Protein AF-A0A559KXF8-F1 (afdb_monomer)

Foldseek 3Di:
DQQLVVDADQADAEDEDALAEAQADSNLVSLLNQAHDPPYHGYAYYAYENHYYDAKDWDFDPADPSRHHDPCRVVVPPDDDRDTDMDGDPDDVVVSVVVCVVRRPNHNYYHYDYDDPPDDDVVVVVQCPPPVRVPPD

Solvent-accessible surface area (backbone atoms only — not comparable to full-atom values): 8294 Å² total; per-residue (Å²): 136,68,68,55,75,75,62,87,54,60,70,40,39,70,46,78,45,65,62,40,72,42,54,47,68,58,48,59,47,42,60,53,66,30,27,54,51,104,85,38,57,17,36,23,32,50,33,39,33,59,44,51,67,51,40,69,46,80,40,58,44,62,59,43,98,61,64,43,57,36,71,64,50,69,72,64,72,76,88,74,86,80,53,73,39,76,39,75,40,90,71,46,68,72,59,54,52,58,50,38,70,74,65,34,82,52,55,77,46,79,45,69,59,80,68,79,95,81,66,81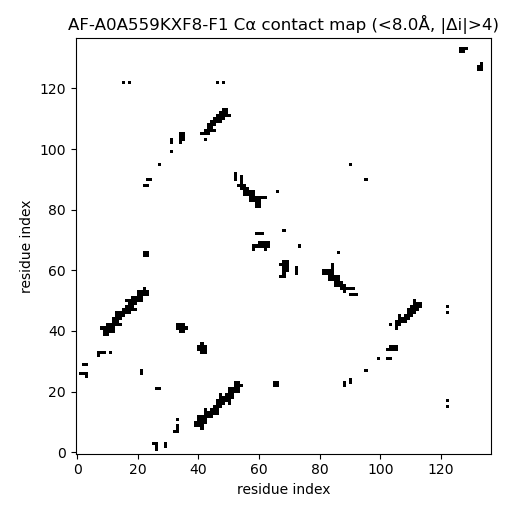,63,61,65,62,53,59,47,48,68,34,84,92,44,55,83,75,127

pLDDT: m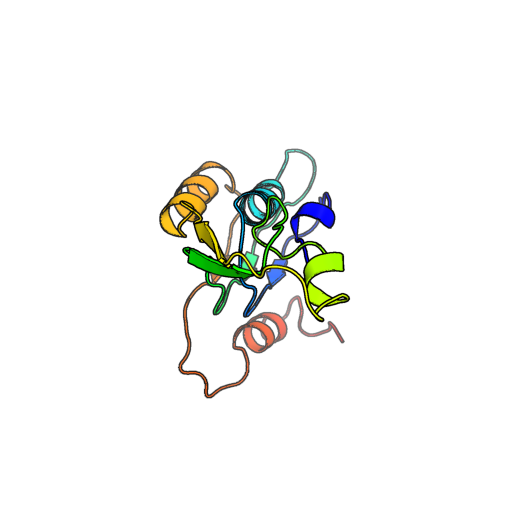ean 76.04, std 14.12, range [39.66, 91.25]

Nearest PDB structures (foldseek):
  7udb-assembly1_A  TM=5.591E-01  e=6.257E+00  Rattus norvegicus
  6v4v-assembly1_A-2  TM=4.280E-01  e=9.165E+00  Acinetobacter baumannii

Structure (mmCIF, N/CA/C/O backbone):
data_AF-A0A559KXF8-F1
#
_entry.id   AF-A0A559KXF8-F1
#
loop_
_atom_site.group_PDB
_atom_site.id
_atom_site.type_symbol
_atom_site.label_atom_id
_atom_site.label_alt_id
_atom_site.label_comp_id
_atom_site.label_asym_id
_atom_site.label_entity_id
_atom_site.label_seq_id
_atom_site.pdbx_PDB_ins_code
_atom_site.Cartn_x
_atom_site.Cartn_y
_atom_site.Cartn_z
_atom_site.occupancy
_atom_site.B_iso_or_equiv
_atom_site.auth_seq_id
_atom_site.auth_comp_id
_atom_site.auth_asym_id
_atom_site.auth_atom_id
_atom_site.pdbx_PDB_model_num
ATOM 1 N N . MET A 1 1 ? -4.376 -1.829 -13.567 1.00 63.19 1 MET A N 1
ATOM 2 C CA . MET A 1 1 ? -5.241 -0.775 -12.992 1.00 63.19 1 MET A CA 1
ATOM 3 C C . MET A 1 1 ? -4.325 0.176 -12.244 1.00 63.19 1 MET A C 1
ATOM 5 O O . MET A 1 1 ? -3.361 -0.321 -11.693 1.00 63.19 1 MET A O 1
ATOM 9 N N . ASP A 1 2 ? -4.557 1.487 -12.277 1.00 72.88 2 ASP A N 1
ATOM 10 C CA . ASP A 1 2 ? -3.755 2.470 -11.530 1.00 72.88 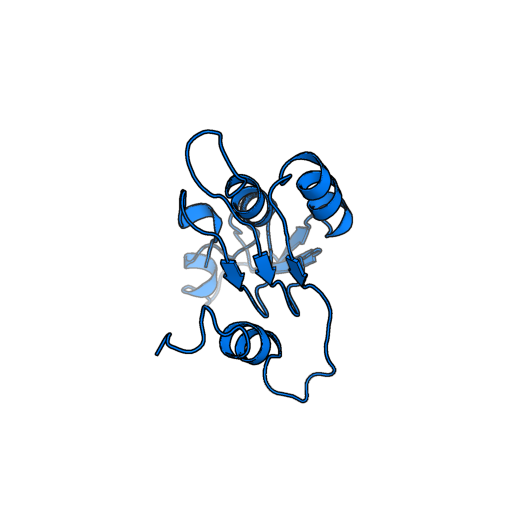2 ASP A CA 1
ATOM 11 C C . ASP A 1 2 ? -4.593 2.974 -10.349 1.00 72.88 2 ASP A C 1
ATOM 13 O O . ASP A 1 2 ? -5.576 3.690 -10.551 1.00 72.88 2 ASP A O 1
ATOM 17 N N . LEU A 1 3 ? -4.243 2.557 -9.126 1.00 79.38 3 LEU A N 1
ATOM 18 C CA . LEU A 1 3 ? -5.015 2.877 -7.916 1.00 79.38 3 LEU A CA 1
ATOM 19 C C . LEU A 1 3 ? -5.139 4.384 -7.676 1.00 79.38 3 LEU A C 1
ATOM 21 O O . LEU A 1 3 ? -6.161 4.844 -7.169 1.00 79.38 3 LEU A O 1
ATOM 25 N N . SER A 1 4 ? -4.142 5.167 -8.096 1.00 75.81 4 SER A N 1
ATOM 26 C CA . SER A 1 4 ? -4.152 6.618 -7.899 1.00 75.81 4 SER A CA 1
ATOM 27 C C . SER A 1 4 ? -5.281 7.327 -8.663 1.00 75.81 4 SER A C 1
ATOM 29 O O . SER A 1 4 ? -5.663 8.441 -8.305 1.00 75.81 4 SER A O 1
ATOM 31 N N . GLN A 1 5 ? -5.873 6.673 -9.669 1.00 82.44 5 GLN A N 1
ATOM 32 C CA . GLN A 1 5 ? -6.959 7.224 -10.485 1.00 82.44 5 GLN A CA 1
ATOM 33 C C . GLN A 1 5 ? -8.353 7.041 -9.871 1.00 82.44 5 GLN A C 1
ATOM 35 O O . GLN A 1 5 ? -9.303 7.662 -10.339 1.00 82.44 5 GLN A O 1
ATOM 40 N N . ILE A 1 6 ? -8.490 6.227 -8.817 1.00 83.25 6 ILE A N 1
ATOM 41 C CA . ILE A 1 6 ? -9.777 5.994 -8.135 1.00 83.25 6 ILE A CA 1
ATOM 42 C C . ILE A 1 6 ? -10.258 7.270 -7.416 1.00 83.25 6 ILE A C 1
ATOM 44 O O . ILE A 1 6 ? -11.454 7.461 -7.201 1.00 83.25 6 ILE A O 1
ATOM 48 N N . GLY A 1 7 ? -9.338 8.183 -7.094 1.00 80.75 7 GLY A N 1
ATOM 49 C CA . GLY A 1 7 ? -9.649 9.446 -6.432 1.00 80.75 7 GLY A CA 1
ATOM 50 C C . GLY A 1 7 ? -9.888 9.283 -4.930 1.00 80.75 7 GLY A C 1
ATOM 51 O O . GLY A 1 7 ? -9.406 8.339 -4.300 1.00 80.75 7 GLY A O 1
ATOM 52 N N . ALA A 1 8 ? -10.590 10.248 -4.334 1.00 83.31 8 ALA A N 1
ATOM 53 C CA . ALA A 1 8 ? -10.830 10.278 -2.895 1.00 83.31 8 ALA A CA 1
ATOM 54 C C . ALA A 1 8 ? -12.004 9.374 -2.499 1.00 83.31 8 ALA A C 1
ATOM 56 O O . ALA A 1 8 ? -13.107 9.515 -3.024 1.00 83.31 8 ALA A O 1
ATOM 57 N N . LEU A 1 9 ? -11.789 8.514 -1.501 1.00 85.69 9 LEU A N 1
ATOM 58 C CA . LEU A 1 9 ? -12.833 7.683 -0.897 1.00 85.69 9 LEU A CA 1
ATOM 59 C C . LEU A 1 9 ? -12.999 8.069 0.583 1.00 85.69 9 LEU A C 1
ATOM 61 O O . LEU A 1 9 ? -12.481 7.388 1.467 1.00 85.69 9 LEU A O 1
ATOM 65 N N . PRO A 1 10 ? -13.687 9.188 0.881 1.00 79.00 10 PRO A N 1
ATOM 66 C CA . PRO A 1 10 ? -13.660 9.815 2.205 1.00 79.00 10 PRO A CA 1
ATOM 67 C C . PRO A 1 10 ? -14.298 8.979 3.319 1.00 79.00 10 PRO A C 1
ATOM 69 O O . PRO A 1 10 ? -14.060 9.284 4.483 1.00 79.0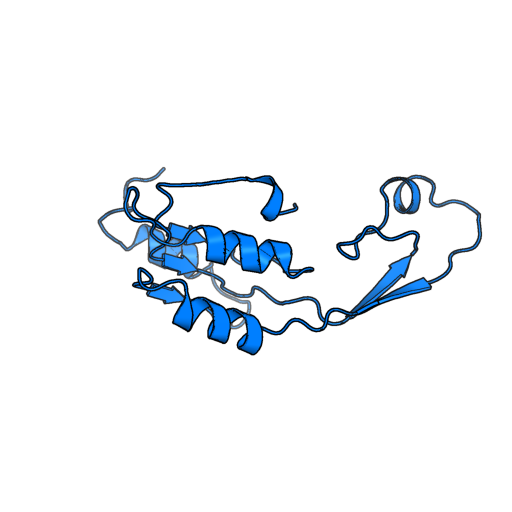0 10 PRO A O 1
ATOM 72 N N . TYR A 1 11 ? -15.103 7.970 2.986 1.00 84.62 11 TYR A N 1
ATOM 73 C CA . TYR A 1 11 ? -15.785 7.096 3.948 1.00 84.62 11 TYR A CA 1
ATOM 74 C C . TYR A 1 11 ? -15.266 5.655 3.928 1.00 84.62 11 TYR A C 1
ATOM 76 O O . TYR A 1 11 ? -15.843 4.793 4.593 1.00 84.62 11 TYR A O 1
ATOM 84 N N . LEU A 1 12 ? -14.219 5.368 3.146 1.00 88.00 12 LEU A N 1
ATOM 85 C CA . LEU A 1 12 ? -13.693 4.015 3.041 1.00 88.00 12 LEU A CA 1
ATOM 86 C C . LEU A 1 12 ? -12.992 3.632 4.343 1.00 88.00 12 LEU A C 1
ATOM 88 O O . LEU A 1 12 ? -11.958 4.199 4.688 1.00 88.00 12 LEU A O 1
ATOM 92 N N . LYS A 1 13 ? -13.549 2.642 5.039 1.00 88.88 13 LYS A N 1
ATOM 93 C CA . LYS A 1 13 ? -12.971 2.088 6.270 1.00 88.88 13 LYS A CA 1
ATOM 94 C C . LYS A 1 13 ? -12.125 0.847 6.014 1.00 88.88 13 LYS A C 1
ATOM 96 O O . LYS A 1 13 ? -11.092 0.689 6.657 1.00 88.88 13 LYS A O 1
ATOM 101 N N . VAL A 1 14 ? -12.548 -0.001 5.081 1.00 90.00 14 VAL A N 1
ATOM 102 C CA . VAL A 1 14 ? -11.929 -1.297 4.782 1.00 90.00 14 VAL A CA 1
ATOM 103 C C . VAL A 1 14 ? -11.444 -1.299 3.336 1.00 90.00 14 VAL A C 1
ATOM 105 O O . VAL A 1 14 ? -12.188 -0.915 2.438 1.00 90.00 14 VAL A O 1
ATOM 108 N N . LEU A 1 15 ? -10.201 -1.721 3.110 1.00 90.88 15 LEU A N 1
ATOM 109 C CA . LEU A 1 15 ? -9.605 -1.865 1.783 1.00 90.88 15 LEU A CA 1
ATOM 110 C C . LEU A 1 15 ? -8.922 -3.226 1.694 1.00 90.88 15 LEU A C 1
ATOM 112 O O . LEU A 1 15 ? -7.986 -3.488 2.445 1.00 90.88 15 LEU A O 1
ATOM 116 N N . ALA A 1 16 ? -9.344 -4.056 0.747 1.00 90.56 16 ALA A N 1
ATOM 117 C CA . ALA A 1 16 ? -8.699 -5.327 0.445 1.00 90.56 16 ALA A CA 1
ATOM 118 C C . ALA A 1 16 ? -8.175 -5.311 -0.993 1.00 90.56 16 ALA A C 1
ATOM 120 O O . ALA A 1 16 ? -8.934 -5.078 -1.930 1.00 90.56 16 ALA A O 1
ATOM 121 N N . LEU A 1 17 ? -6.870 -5.535 -1.155 1.00 89.69 17 LEU A N 1
ATOM 122 C CA . LEU A 1 17 ? -6.175 -5.503 -2.448 1.00 89.69 17 LEU A CA 1
ATOM 123 C C . LEU A 1 17 ? -5.360 -6.779 -2.687 1.00 89.69 17 LEU A C 1
ATOM 125 O O . LEU A 1 17 ? -4.285 -6.702 -3.269 1.00 89.69 17 LEU A O 1
ATOM 129 N N . GLY A 1 18 ? -5.830 -7.934 -2.208 1.00 84.31 18 GLY A N 1
ATOM 130 C CA . GLY A 1 18 ? -5.086 -9.195 -2.289 1.00 84.31 18 GLY A CA 1
ATOM 131 C C . GLY A 1 18 ? -4.459 -9.442 -3.670 1.00 84.31 18 GLY A C 1
ATOM 132 O O . GLY A 1 18 ? -5.103 -9.238 -4.700 1.00 84.31 18 GLY A O 1
ATOM 133 N N . SER A 1 19 ? -3.186 -9.845 -3.682 1.00 84.62 19 SER A N 1
ATOM 134 C CA . SER A 1 19 ? -2.377 -10.093 -4.887 1.00 84.62 19 SER A CA 1
ATOM 135 C C . SER A 1 19 ? -2.137 -8.878 -5.802 1.00 84.62 19 SER A C 1
ATOM 137 O O . SER A 1 19 ? -1.678 -9.037 -6.937 1.00 84.62 19 SER A O 1
ATOM 139 N N . TYR A 1 20 ? -2.406 -7.654 -5.339 1.00 87.88 20 TYR A N 1
ATOM 140 C CA . TYR A 1 20 ? -2.108 -6.442 -6.102 1.00 87.88 20 TYR A CA 1
ATOM 141 C C . TYR A 1 20 ? -0.602 -6.154 -6.138 1.00 87.88 20 TYR A C 1
ATOM 143 O O . TYR A 1 20 ? 0.057 -6.064 -5.102 1.00 87.88 20 TYR A O 1
ATOM 151 N N . ILE A 1 21 ? -0.056 -5.940 -7.336 1.00 87.25 21 ILE A N 1
ATOM 152 C CA . ILE A 1 21 ? 1.353 -5.582 -7.526 1.00 87.25 21 ILE A CA 1
ATOM 153 C C . ILE A 1 21 ? 1.478 -4.062 -7.595 1.00 87.25 21 ILE A C 1
ATOM 155 O O . ILE A 1 21 ? 1.041 -3.443 -8.563 1.00 87.25 21 ILE A O 1
ATOM 159 N N . PHE A 1 22 ? 2.132 -3.474 -6.599 1.00 88.06 22 PHE A N 1
ATOM 160 C CA . PHE A 1 22 ? 2.463 -2.053 -6.594 1.00 88.06 22 PHE A CA 1
ATOM 161 C C . PHE A 1 22 ? 3.656 -1.790 -7.509 1.00 88.06 22 PHE A C 1
ATOM 163 O O . PHE A 1 22 ? 4.700 -2.427 -7.365 1.00 88.06 22 PHE A O 1
ATOM 170 N N . THR A 1 23 ? 3.545 -0.840 -8.431 1.00 85.19 23 THR A N 1
ATOM 171 C CA . THR A 1 23 ? 4.628 -0.504 -9.368 1.00 85.19 23 THR A CA 1
ATOM 172 C C . THR A 1 23 ? 5.232 0.861 -9.128 1.00 85.19 23 THR A C 1
ATOM 174 O O . THR A 1 23 ? 6.353 1.105 -9.568 1.00 85.19 23 THR A O 1
ATOM 177 N N . ASN A 1 24 ? 4.536 1.747 -8.417 1.00 84.62 24 ASN A N 1
ATOM 178 C CA . ASN A 1 24 ? 4.985 3.116 -8.205 1.00 84.62 24 ASN A CA 1
ATOM 179 C C . ASN A 1 24 ? 4.517 3.686 -6.858 1.00 84.62 24 ASN A C 1
ATOM 181 O O . ASN A 1 24 ? 3.611 3.166 -6.214 1.00 84.62 24 ASN A O 1
ATOM 185 N N . GLU A 1 25 ? 5.152 4.779 -6.438 1.00 87.25 25 GLU A N 1
ATOM 186 C CA . GLU A 1 25 ? 4.913 5.405 -5.131 1.00 87.25 25 GLU A CA 1
ATOM 187 C C . GLU A 1 25 ? 3.514 6.027 -5.007 1.00 87.25 25 GLU A C 1
ATOM 189 O O . GLU A 1 25 ? 2.926 6.018 -3.927 1.00 87.25 25 GLU A O 1
ATOM 194 N N . ARG A 1 26 ? 2.921 6.487 -6.121 1.00 87.56 26 ARG A N 1
ATOM 195 C CA . ARG A 1 26 ? 1.603 7.143 -6.099 1.00 87.56 26 ARG A CA 1
ATOM 196 C C . ARG A 1 26 ? 0.497 6.200 -5.645 1.00 87.56 26 ARG A C 1
ATOM 198 O O . ARG A 1 26 ? -0.467 6.649 -5.038 1.00 87.56 26 ARG A O 1
ATOM 205 N N . GLU A 1 27 ? 0.621 4.907 -5.927 1.00 89.62 27 GLU A N 1
ATOM 206 C CA . GLU A 1 27 ? -0.340 3.894 -5.483 1.00 89.62 27 GLU A CA 1
ATOM 207 C C . GLU A 1 27 ? -0.296 3.719 -3.959 1.00 89.62 27 GLU A C 1
ATOM 209 O O . GLU A 1 27 ? -1.335 3.648 -3.305 1.00 89.62 27 GLU A O 1
ATOM 214 N N . THR A 1 28 ? 0.903 3.708 -3.372 1.00 90.12 28 THR A N 1
ATOM 215 C CA . THR A 1 28 ? 1.079 3.607 -1.917 1.00 90.12 28 THR A CA 1
ATOM 216 C C . THR A 1 28 ? 0.724 4.909 -1.197 1.00 90.12 28 THR A C 1
ATOM 218 O O . THR A 1 28 ? 0.169 4.876 -0.094 1.00 90.12 28 THR A O 1
ATOM 221 N N . ASP A 1 29 ? 0.971 6.053 -1.838 1.00 90.19 29 ASP A N 1
ATOM 222 C CA . ASP A 1 29 ? 0.565 7.374 -1.356 1.00 90.19 29 ASP A CA 1
ATOM 223 C C . ASP A 1 29 ? -0.946 7.560 -1.420 1.00 90.19 29 ASP A C 1
ATOM 225 O O . ASP A 1 29 ? -1.537 8.156 -0.518 1.00 90.19 29 ASP A O 1
ATOM 229 N N . TRP A 1 30 ? -1.594 7.016 -2.453 1.00 90.69 30 TRP A N 1
ATOM 230 C CA . TRP A 1 30 ? -3.046 7.016 -2.552 1.00 90.69 30 TRP A CA 1
ATOM 231 C C . TRP A 1 30 ? -3.668 6.314 -1.344 1.00 90.69 30 TRP A C 1
ATOM 233 O O . TRP A 1 30 ? -4.541 6.900 -0.708 1.00 90.69 30 TRP A O 1
ATOM 243 N N . ILE A 1 31 ? -3.160 5.148 -0.929 1.00 91.06 31 ILE A N 1
ATOM 244 C CA . ILE A 1 31 ? -3.646 4.476 0.289 1.00 91.06 31 ILE A CA 1
ATOM 245 C C . ILE A 1 31 ? -3.431 5.354 1.530 1.00 91.06 31 ILE A C 1
ATOM 247 O O . ILE A 1 31 ? -4.338 5.506 2.349 1.00 91.06 31 ILE A O 1
ATOM 251 N N . ALA A 1 32 ? -2.267 5.998 1.657 1.00 89.06 32 ALA A N 1
ATOM 252 C CA . ALA A 1 32 ? -2.000 6.922 2.762 1.00 89.06 32 ALA A CA 1
ATOM 253 C C . ALA A 1 32 ? -2.935 8.147 2.757 1.00 89.06 32 ALA A C 1
ATOM 255 O O . ALA A 1 32 ? -3.271 8.689 3.816 1.00 89.06 32 ALA A O 1
ATOM 256 N N . SER A 1 33 ? -3.373 8.587 1.574 1.00 87.94 33 SER A N 1
ATOM 257 C CA . SER A 1 33 ? -4.319 9.693 1.406 1.00 87.94 33 SER A CA 1
ATOM 258 C C . SER A 1 33 ? -5.712 9.358 1.945 1.00 87.94 33 SER A C 1
ATOM 260 O O . SER A 1 33 ? -6.429 10.264 2.369 1.00 87.94 33 SER A O 1
ATOM 262 N N . LEU A 1 34 ? -6.051 8.066 2.043 1.00 87.94 34 LEU A N 1
ATOM 263 C CA . LEU A 1 34 ? -7.298 7.579 2.635 1.00 87.94 34 LEU A CA 1
ATOM 264 C C . LEU A 1 34 ? -7.322 7.700 4.165 1.00 87.94 34 LEU A C 1
ATOM 266 O O . LEU A 1 34 ? -8.266 7.243 4.796 1.00 87.94 34 LEU A O 1
ATOM 270 N N . LYS A 1 35 ? -6.308 8.298 4.800 1.00 81.75 35 LYS A N 1
ATOM 271 C CA . LYS A 1 35 ? -6.282 8.519 6.252 1.00 81.75 35 LYS A CA 1
ATOM 272 C C . LYS A 1 35 ? -7.517 9.274 6.758 1.00 81.75 35 LYS A C 1
ATOM 274 O O . LYS A 1 35 ? -8.114 10.099 6.067 1.00 81.75 35 LYS A O 1
ATOM 279 N N . ARG A 1 36 ? -7.834 9.071 8.040 1.00 70.12 36 ARG A N 1
ATOM 280 C CA . ARG A 1 36 ? -8.881 9.834 8.731 1.00 70.12 36 ARG A CA 1
ATOM 281 C C . ARG A 1 36 ? -8.544 11.328 8.695 1.00 70.12 36 ARG A C 1
ATOM 283 O O . ARG A 1 36 ? -7.514 11.751 9.219 1.00 70.12 36 ARG A O 1
ATOM 290 N N . SER A 1 37 ? -9.423 12.117 8.085 1.00 61.12 37 SER A N 1
ATOM 291 C CA . SER A 1 37 ? -9.391 13.579 8.150 1.00 61.12 37 SER A CA 1
ATOM 292 C C . SER A 1 37 ? -10.478 14.059 9.114 1.00 61.12 37 SER A C 1
ATOM 294 O O . SER A 1 37 ? -11.443 13.340 9.360 1.00 61.12 37 SER A O 1
ATOM 296 N N . ASN A 1 38 ? -10.351 15.269 9.666 1.00 52.62 38 ASN A N 1
ATOM 297 C CA . ASN A 1 38 ? -11.238 15.810 10.714 1.00 52.62 38 ASN A CA 1
ATOM 298 C C . ASN A 1 38 ? -12.746 15.876 10.356 1.00 52.62 38 ASN A C 1
ATOM 300 O O . ASN A 1 38 ? -13.529 16.359 11.168 1.00 52.62 38 ASN A O 1
ATOM 304 N N . ARG A 1 39 ? -13.174 15.426 9.165 1.00 56.75 39 ARG A N 1
ATOM 305 C CA . ARG A 1 39 ? -14.580 15.417 8.724 1.00 56.75 39 ARG A CA 1
ATOM 306 C C . ARG A 1 39 ? -15.105 14.071 8.210 1.00 56.75 39 ARG A C 1
ATOM 308 O O . ARG A 1 39 ? -16.303 13.975 7.967 1.00 56.75 39 ARG A O 1
ATOM 315 N N . SER A 1 40 ? -14.276 13.036 8.056 1.00 59.44 40 SER A N 1
ATOM 316 C CA . SER A 1 40 ? -14.747 11.728 7.584 1.00 59.44 40 SER A CA 1
ATOM 317 C C . SER A 1 40 ? -13.870 10.571 8.074 1.00 59.44 40 SER A C 1
ATOM 319 O O . SER A 1 40 ? -12.662 10.715 8.291 1.00 59.44 40 SER A O 1
ATOM 321 N N . GLY A 1 41 ? -14.513 9.423 8.312 1.00 67.38 41 GLY A N 1
ATOM 322 C CA . GLY A 1 41 ? -13.849 8.176 8.685 1.00 67.38 41 GLY A CA 1
ATOM 323 C C . GLY A 1 41 ? -12.980 7.694 7.533 1.00 67.38 41 GLY A C 1
ATOM 324 O O . GLY A 1 41 ? -13.509 7.276 6.514 1.00 67.38 41 GLY A O 1
ATOM 325 N N . GLY A 1 42 ? -11.666 7.811 7.695 1.00 84.50 42 GLY A N 1
ATOM 326 C CA . GLY A 1 42 ? -10.706 7.268 6.743 1.00 84.50 42 GLY A CA 1
ATOM 327 C C . GLY A 1 42 ? -10.428 5.794 6.996 1.00 84.50 42 GLY A C 1
ATOM 328 O O . GLY A 1 42 ? -11.045 5.179 7.864 1.00 84.50 42 GLY A O 1
ATOM 329 N N . LEU A 1 43 ? -9.451 5.271 6.268 1.00 90.44 43 LEU A N 1
ATOM 330 C CA . LEU A 1 43 ? -9.084 3.872 6.270 1.00 90.44 43 LEU A CA 1
ATOM 331 C C . LEU A 1 43 ? -8.680 3.410 7.670 1.00 90.44 43 LEU A C 1
ATOM 333 O O . LEU A 1 43 ? -7.788 3.982 8.304 1.00 90.44 43 LEU A O 1
ATOM 337 N N . GLU A 1 44 ? -9.351 2.358 8.122 1.00 90.75 44 GLU A N 1
ATOM 338 C CA . GLU A 1 44 ? -9.137 1.707 9.409 1.00 90.75 44 GLU A CA 1
ATOM 339 C C . GLU A 1 44 ? -8.537 0.303 9.214 1.00 90.75 44 GLU A C 1
ATOM 341 O O . GLU A 1 44 ? -7.725 -0.121 10.037 1.00 90.75 44 GLU A O 1
ATOM 346 N N . GLU A 1 45 ? -8.880 -0.394 8.122 1.00 91.06 45 GLU A N 1
ATOM 347 C CA . GLU A 1 45 ? -8.492 -1.791 7.879 1.00 91.06 45 GLU A CA 1
ATOM 348 C C . GLU A 1 45 ? -7.997 -2.056 6.440 1.00 91.06 45 GLU A C 1
ATOM 350 O O . GLU A 1 45 ? -8.782 -2.399 5.553 1.00 91.06 45 GLU A O 1
ATOM 355 N N . PRO A 1 46 ? -6.691 -1.899 6.177 1.00 90.62 46 PRO A N 1
ATOM 356 C CA . PRO A 1 46 ? -6.021 -2.427 4.991 1.00 90.62 46 PRO A CA 1
ATOM 357 C C . PRO A 1 46 ? -5.675 -3.923 5.108 1.00 90.62 46 PRO A C 1
ATOM 359 O O . PRO A 1 46 ? -4.997 -4.358 6.045 1.00 90.62 46 PRO A O 1
ATOM 362 N N . TYR A 1 47 ? -6.050 -4.677 4.077 1.00 90.81 47 TYR A N 1
ATOM 363 C CA . TYR A 1 47 ? -5.666 -6.066 3.841 1.00 90.81 47 TYR A CA 1
ATOM 364 C C . TYR A 1 47 ? -4.868 -6.165 2.534 1.00 90.81 47 TYR A C 1
ATOM 366 O O . TYR A 1 47 ? -5.411 -5.973 1.442 1.00 90.81 47 TYR A O 1
ATOM 374 N N . LEU A 1 48 ? -3.568 -6.431 2.654 1.00 90.00 48 LEU A N 1
ATOM 375 C CA . LEU A 1 48 ? -2.581 -6.391 1.568 1.00 90.00 48 LEU A CA 1
ATOM 376 C C . LEU A 1 48 ? -1.850 -7.736 1.436 1.00 90.00 48 LEU A C 1
ATOM 378 O O . LEU A 1 48 ? -0.621 -7.793 1.332 1.00 90.00 48 LEU A O 1
ATOM 382 N N . ASP A 1 49 ? -2.619 -8.820 1.502 1.00 86.50 49 ASP A N 1
ATOM 383 C CA . ASP A 1 49 ? -2.115 -10.185 1.367 1.00 86.50 49 ASP A CA 1
ATOM 384 C C . ASP A 1 49 ? -1.483 -10.393 -0.016 1.00 86.50 49 ASP A C 1
ATOM 386 O O . ASP A 1 49 ? -2.079 -10.059 -1.041 1.00 86.50 49 ASP A O 1
ATOM 390 N N . ASP A 1 50 ? -0.259 -10.923 -0.040 1.00 84.56 50 ASP A N 1
ATOM 391 C CA . ASP A 1 50 ? 0.532 -11.160 -1.255 1.00 84.56 50 ASP A CA 1
ATOM 392 C C . ASP A 1 50 ? 0.634 -9.960 -2.207 1.00 84.56 50 ASP A C 1
ATOM 394 O O . ASP A 1 50 ? 0.662 -10.123 -3.425 1.00 84.56 50 ASP A O 1
ATOM 398 N N . CYS A 1 51 ? 0.731 -8.743 -1.665 1.00 89.00 51 CYS A N 1
ATOM 399 C CA . CYS A 1 51 ? 0.953 -7.546 -2.469 1.00 89.00 51 CYS A CA 1
ATOM 400 C C . CYS A 1 51 ? 2.451 -7.194 -2.563 1.00 89.00 51 CYS A C 1
ATOM 402 O O . CYS A 1 51 ? 2.991 -6.542 -1.661 1.00 89.00 51 CYS A O 1
ATOM 404 N N . PRO A 1 52 ? 3.188 -7.597 -3.614 1.00 88.12 52 PRO A N 1
ATOM 405 C CA . PRO A 1 52 ? 4.574 -7.185 -3.779 1.00 88.12 52 PRO A CA 1
ATOM 406 C C . PRO A 1 52 ? 4.676 -5.742 -4.290 1.00 88.12 52 PRO A C 1
ATOM 408 O O . PRO A 1 52 ? 3.794 -5.227 -4.975 1.00 88.12 52 PRO A O 1
ATOM 411 N N . ILE A 1 53 ? 5.819 -5.118 -4.010 1.00 89.12 53 ILE A N 1
ATOM 412 C CA . ILE A 1 53 ? 6.266 -3.904 -4.696 1.00 89.12 53 ILE A CA 1
ATOM 413 C C . ILE A 1 53 ? 7.268 -4.320 -5.772 1.00 89.12 53 ILE A C 1
ATOM 415 O O . ILE A 1 53 ? 8.282 -4.960 -5.477 1.00 89.12 53 ILE A O 1
ATOM 419 N N . LEU A 1 54 ? 7.004 -3.935 -7.016 1.00 87.69 54 LEU A N 1
ATOM 420 C CA . LEU A 1 54 ? 7.898 -4.155 -8.140 1.00 87.69 54 LEU A CA 1
ATOM 421 C C . LEU A 1 54 ? 9.153 -3.293 -7.982 1.00 87.69 54 LEU A C 1
ATOM 423 O O . LEU A 1 54 ? 9.115 -2.088 -8.203 1.00 87.69 54 LEU A O 1
ATOM 427 N N . HIS A 1 55 ? 10.275 -3.922 -7.636 1.00 84.44 55 HIS A N 1
ATOM 428 C CA . HIS A 1 55 ? 11.560 -3.235 -7.500 1.00 84.44 55 HIS A CA 1
ATOM 429 C C . HIS A 1 55 ? 12.251 -3.009 -8.849 1.00 84.44 55 HIS A C 1
ATOM 431 O O . HIS A 1 55 ? 12.839 -1.956 -9.071 1.00 84.44 55 HIS A O 1
ATOM 437 N N . LYS A 1 56 ? 12.207 -3.992 -9.753 1.00 86.31 56 LYS A N 1
ATOM 438 C CA . LYS A 1 56 ? 12.920 -3.921 -11.030 1.00 86.31 56 LYS A CA 1
ATOM 439 C C . LYS A 1 56 ? 12.252 -4.786 -12.086 1.00 86.31 56 LYS A C 1
ATOM 441 O O . LYS A 1 56 ? 11.907 -5.932 -11.808 1.00 86.31 56 LYS A O 1
ATOM 446 N N . ALA A 1 57 ? 12.112 -4.260 -13.298 1.00 83.12 57 ALA A N 1
ATOM 447 C CA . ALA A 1 57 ? 11.600 -5.000 -14.445 1.00 83.12 57 ALA A CA 1
ATOM 448 C C . ALA A 1 57 ? 12.317 -4.590 -15.732 1.00 83.12 57 ALA A C 1
ATOM 450 O O . ALA A 1 57 ? 12.526 -3.406 -15.989 1.00 83.12 57 ALA A O 1
ATOM 451 N N . GLY A 1 58 ? 12.656 -5.576 -16.562 1.00 82.31 58 GLY A N 1
ATOM 452 C CA . GLY A 1 58 ? 13.012 -5.341 -17.958 1.00 82.31 58 GLY A CA 1
ATOM 453 C C . GLY A 1 58 ? 11.748 -5.361 -18.809 1.00 82.31 58 GLY A C 1
ATOM 454 O O . GLY A 1 58 ? 10.994 -6.330 -18.759 1.00 82.31 58 GLY A O 1
ATOM 455 N N . GLN A 1 59 ? 11.503 -4.304 -19.576 1.00 77.12 59 GLN A N 1
ATOM 456 C CA . GLN A 1 59 ? 10.328 -4.196 -20.435 1.00 77.12 59 GLN A CA 1
ATOM 457 C C . GLN A 1 59 ? 10.672 -3.584 -21.789 1.00 77.12 59 GLN A C 1
ATOM 459 O O . GLN A 1 59 ? 11.631 -2.826 -21.929 1.00 77.12 59 GLN A O 1
ATOM 464 N N . TYR A 1 60 ? 9.860 -3.891 -22.797 1.00 79.88 60 TYR A N 1
ATOM 465 C CA . TYR A 1 60 ? 9.935 -3.195 -24.076 1.00 79.88 60 TYR A CA 1
ATOM 466 C C . TYR A 1 60 ? 9.362 -1.793 -23.922 1.00 79.88 60 TYR A C 1
ATOM 468 O O . TYR A 1 60 ? 8.258 -1.625 -23.406 1.00 79.88 60 TYR A O 1
ATOM 476 N N . GLY A 1 61 ? 10.132 -0.794 -24.343 1.00 75.25 61 GLY A N 1
ATOM 477 C CA . GLY A 1 61 ? 9.712 0.599 -24.281 1.00 75.25 61 GLY A CA 1
ATOM 478 C C . GLY A 1 61 ? 9.160 1.128 -25.605 1.00 75.25 61 GLY A C 1
ATOM 479 O O . GLY A 1 61 ? 9.201 0.425 -26.615 1.00 75.25 61 GLY A O 1
ATOM 480 N N . PRO A 1 62 ? 8.672 2.380 -25.609 1.00 79.56 62 PRO A N 1
ATOM 481 C CA . PRO A 1 62 ? 8.717 3.340 -24.498 1.00 79.56 62 PRO A CA 1
ATOM 482 C C . PRO A 1 62 ? 7.821 2.951 -23.311 1.00 79.56 62 PRO A C 1
ATOM 484 O O . PRO A 1 62 ? 6.774 2.324 -23.493 1.00 79.56 62 PRO A O 1
ATOM 487 N N . LEU A 1 63 ? 8.258 3.314 -22.099 1.00 78.12 63 LEU A N 1
ATOM 488 C CA . LEU A 1 63 ? 7.521 3.104 -20.849 1.00 78.12 63 LEU A CA 1
ATOM 489 C C . LEU A 1 63 ? 6.871 4.412 -20.382 1.00 78.12 63 LEU A C 1
ATOM 491 O O . LEU A 1 63 ? 7.415 5.500 -20.559 1.00 78.12 63 LEU A O 1
ATOM 495 N N . THR A 1 64 ? 5.707 4.291 -19.759 1.00 76.69 64 THR A N 1
ATOM 496 C CA . THR A 1 64 ? 5.063 5.340 -18.966 1.00 76.69 64 THR A CA 1
ATOM 497 C C . THR A 1 64 ? 5.864 5.623 -17.692 1.00 76.69 64 THR A C 1
ATOM 499 O O . THR A 1 64 ? 6.699 4.821 -17.272 1.00 76.69 64 THR A O 1
ATOM 502 N N . THR A 1 65 ? 5.562 6.731 -17.010 1.00 73.31 65 THR A N 1
ATOM 503 C CA . THR A 1 65 ? 6.166 7.067 -15.707 1.00 73.31 65 THR A CA 1
ATOM 504 C C . THR A 1 65 ? 5.987 5.965 -14.654 1.00 73.31 65 THR A C 1
ATOM 506 O O . THR A 1 65 ? 6.836 5.819 -13.783 1.00 73.31 65 THR A O 1
ATOM 509 N N . GLY A 1 66 ? 4.911 5.175 -14.735 1.00 69.31 66 GLY A N 1
ATOM 510 C CA . GLY A 1 66 ? 4.642 4.055 -13.824 1.00 69.31 66 GLY A CA 1
ATOM 511 C C . GLY A 1 66 ? 5.369 2.755 -14.177 1.00 69.31 66 GLY A C 1
ATOM 512 O O . GLY A 1 66 ? 5.056 1.721 -13.598 1.00 69.31 66 GLY A O 1
ATOM 513 N N . GLY A 1 67 ? 6.281 2.778 -15.156 1.00 73.88 67 GLY A N 1
ATOM 514 C CA . GLY A 1 67 ? 7.019 1.588 -15.576 1.00 73.88 67 GLY A CA 1
ATOM 515 C C . GLY A 1 67 ? 6.187 0.590 -16.379 1.00 73.88 67 GLY A C 1
ATOM 516 O O . GLY A 1 67 ? 6.572 -0.570 -16.463 1.00 73.88 67 GLY A O 1
ATOM 517 N N . TYR A 1 68 ? 5.055 1.016 -16.948 1.00 77.06 68 TYR A N 1
ATOM 518 C CA . TYR A 1 68 ? 4.234 0.207 -17.858 1.00 77.06 68 TYR A CA 1
ATOM 519 C C . TYR A 1 68 ? 4.545 0.542 -19.317 1.00 77.06 68 TYR A C 1
ATOM 521 O O . TYR A 1 68 ? 4.779 1.720 -19.599 1.00 77.06 68 TYR A O 1
ATOM 529 N N . PRO A 1 69 ? 4.463 -0.402 -20.268 1.00 78.00 69 PRO A N 1
ATOM 530 C CA . PRO A 1 69 ? 4.617 -0.088 -21.682 1.00 78.00 69 PRO A CA 1
ATOM 531 C C . PRO A 1 69 ? 3.532 0.888 -22.138 1.00 78.00 69 PRO A C 1
ATOM 533 O O . PRO A 1 69 ? 2.363 0.753 -21.770 1.00 78.00 69 PRO A O 1
ATOM 536 N N . VAL A 1 70 ? 3.898 1.869 -22.962 1.00 81.12 70 VAL A N 1
ATOM 537 C CA . VAL A 1 70 ? 2.902 2.713 -23.637 1.00 81.12 70 VAL A CA 1
ATOM 538 C C . VAL A 1 70 ? 2.017 1.799 -24.504 1.00 81.12 70 VAL A C 1
ATOM 540 O O . VAL A 1 70 ? 2.555 0.890 -25.135 1.00 81.12 70 VAL A O 1
ATOM 543 N N . PRO A 1 71 ? 0.684 1.992 -24.580 1.00 75.38 71 PRO A N 1
ATOM 544 C CA . PRO A 1 71 ? -0.210 1.059 -25.280 1.00 75.38 71 PRO A CA 1
ATOM 545 C C . PRO A 1 71 ? 0.233 0.698 -26.708 1.00 75.38 71 PRO A C 1
ATOM 547 O O . PRO A 1 71 ? 0.157 -0.463 -27.112 1.00 75.38 71 PRO A O 1
ATOM 550 N N . GLY A 1 72 ? 0.787 1.664 -27.450 1.00 71.88 72 GLY A N 1
ATOM 551 C CA . GLY A 1 72 ? 1.327 1.429 -28.792 1.00 71.88 72 GLY A CA 1
ATOM 552 C C . GLY A 1 72 ? 2.504 0.442 -28.841 1.00 71.88 72 GLY A C 1
ATOM 553 O O . GLY A 1 72 ? 2.657 -0.271 -29.827 1.00 71.88 72 GLY A O 1
ATOM 554 N N . THR A 1 73 ? 3.287 0.331 -27.768 1.00 72.94 73 THR A N 1
ATOM 555 C CA . THR A 1 73 ? 4.432 -0.584 -27.654 1.00 72.94 73 THR A CA 1
ATOM 556 C C . THR A 1 73 ? 4.012 -2.054 -27.683 1.00 72.94 73 THR A C 1
ATOM 558 O O . THR A 1 73 ? 4.727 -2.892 -28.229 1.00 72.94 73 THR A O 1
ATOM 561 N N . VAL A 1 74 ? 2.853 -2.380 -27.102 1.00 70.00 74 VAL A N 1
ATOM 562 C CA . VAL A 1 74 ? 2.346 -3.761 -27.026 1.00 70.00 74 VAL A CA 1
ATOM 563 C C . VAL A 1 74 ? 1.514 -4.106 -28.261 1.00 70.00 74 VAL A C 1
ATOM 565 O O . VAL A 1 74 ? 1.615 -5.215 -28.779 1.00 70.00 74 VAL A O 1
ATOM 568 N N . ILE A 1 75 ? 0.716 -3.150 -28.751 1.00 67.19 75 ILE A N 1
ATOM 569 C CA . ILE A 1 75 ? -0.255 -3.371 -29.833 1.00 67.19 75 ILE A CA 1
ATOM 570 C C . ILE A 1 75 ? 0.421 -3.434 -31.211 1.00 67.19 75 ILE A C 1
ATOM 572 O O . ILE A 1 75 ? 0.096 -4.307 -32.011 1.00 67.19 75 ILE A O 1
ATOM 576 N N . TYR A 1 76 ? 1.391 -2.559 -31.501 1.00 64.50 76 TYR A N 1
ATOM 577 C CA . TYR A 1 76 ? 2.042 -2.483 -32.821 1.00 64.50 76 TYR A CA 1
ATOM 578 C C . TYR A 1 76 ? 3.290 -3.374 -32.933 1.00 64.50 76 TYR A C 1
ATOM 580 O O . TYR A 1 76 ? 4.224 -3.059 -33.666 1.00 64.50 76 TYR A O 1
ATOM 588 N N . GLY A 1 77 ? 3.323 -4.484 -32.191 1.00 57.03 77 GLY A N 1
ATOM 589 C CA . GLY A 1 77 ? 4.491 -5.337 -31.947 1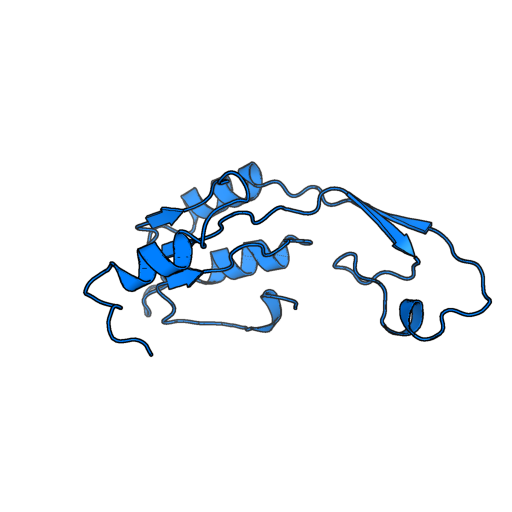.00 57.03 77 GLY A CA 1
ATOM 590 C C . GLY A 1 77 ? 5.074 -6.116 -33.137 1.00 57.03 77 GLY A C 1
ATOM 591 O O . GLY A 1 77 ? 5.467 -7.266 -32.954 1.00 57.03 77 GLY A O 1
ATOM 592 N N . VAL A 1 78 ? 5.202 -5.528 -34.330 1.00 51.47 78 VAL A N 1
ATOM 593 C CA . VAL A 1 78 ? 5.895 -6.136 -35.476 1.00 51.47 78 VAL A CA 1
ATOM 594 C C . VAL A 1 78 ? 6.853 -5.120 -36.120 1.00 51.47 78 VAL A C 1
ATOM 596 O O . VAL A 1 78 ? 6.465 -4.335 -36.976 1.00 51.47 78 VAL A O 1
ATOM 599 N N . GLY A 1 79 ? 8.135 -5.161 -35.729 1.00 51.81 79 GLY A N 1
ATOM 600 C CA . GLY A 1 79 ? 9.226 -4.855 -36.671 1.00 51.81 79 GLY A CA 1
ATOM 601 C C . GLY A 1 79 ? 10.163 -3.662 -36.432 1.00 51.81 79 GLY A C 1
ATOM 602 O O . GLY A 1 79 ? 11.000 -3.431 -37.296 1.00 51.81 79 GLY A O 1
ATOM 603 N N . GLN A 1 80 ? 10.105 -2.911 -35.328 1.00 54.31 80 GLN A N 1
ATOM 604 C CA . GLN A 1 80 ? 11.003 -1.752 -35.137 1.00 54.31 80 GLN A CA 1
ATOM 605 C C . GLN A 1 80 ? 11.704 -1.809 -33.765 1.00 54.31 80 GLN A C 1
ATOM 607 O O . GLN A 1 80 ? 11.043 -1.915 -32.738 1.00 54.31 80 GLN A O 1
ATOM 612 N N . ASN A 1 81 ? 13.045 -1.823 -33.780 1.00 55.28 81 ASN A N 1
ATOM 613 C CA . ASN A 1 81 ? 14.010 -1.767 -32.665 1.00 55.28 81 ASN A CA 1
ATOM 614 C C . ASN A 1 81 ? 13.444 -1.854 -31.231 1.00 55.28 81 ASN A C 1
ATOM 616 O O . ASN A 1 81 ? 13.139 -0.849 -30.590 1.00 55.28 81 ASN A O 1
ATOM 620 N N . LYS A 1 82 ? 13.387 -3.082 -30.698 1.00 61.72 82 LYS A N 1
ATOM 621 C CA . LYS A 1 82 ? 13.007 -3.374 -29.309 1.00 61.72 82 LYS A CA 1
ATOM 622 C C . LYS A 1 82 ? 14.149 -3.032 -28.349 1.00 61.72 82 LYS A C 1
ATOM 624 O O . LYS A 1 82 ? 14.882 -3.918 -27.918 1.00 61.72 82 LYS A O 1
ATOM 629 N N . ASN A 1 83 ? 14.299 -1.762 -27.993 1.00 69.81 83 ASN A N 1
ATOM 630 C CA . ASN A 1 83 ? 15.156 -1.418 -26.864 1.00 69.81 83 ASN A CA 1
ATOM 631 C C . ASN A 1 83 ? 14.496 -1.926 -25.576 1.00 69.81 83 ASN A C 1
ATOM 633 O O . ASN A 1 83 ? 13.346 -1.592 -25.278 1.00 69.81 83 ASN A O 1
ATOM 637 N N . THR A 1 84 ? 15.217 -2.761 -24.830 1.00 75.38 84 THR A N 1
ATOM 638 C CA . THR A 1 84 ? 14.817 -3.162 -23.481 1.00 75.38 84 THR A CA 1
ATOM 639 C C . THR A 1 84 ? 15.116 -2.007 -22.538 1.00 75.38 84 THR A C 1
ATOM 641 O O . THR A 1 84 ? 16.265 -1.594 -22.397 1.00 75.38 84 THR A O 1
ATOM 644 N N . TYR A 1 85 ? 14.082 -1.495 -21.885 1.00 78.50 85 TYR A N 1
ATOM 645 C CA . TYR A 1 85 ? 14.198 -0.492 -20.840 1.00 78.50 85 TYR A CA 1
ATOM 646 C C . TYR A 1 85 ? 14.123 -1.185 -19.490 1.00 78.50 85 TYR A C 1
ATOM 648 O O . TYR A 1 85 ? 13.284 -2.057 -19.258 1.00 78.50 85 TYR A O 1
ATOM 656 N N . ILE A 1 86 ? 15.026 -0.793 -18.601 1.00 81.12 86 ILE A N 1
ATOM 657 C CA . ILE A 1 86 ? 15.013 -1.237 -17.216 1.00 81.12 86 ILE A CA 1
ATOM 658 C C . ILE A 1 86 ? 14.227 -0.195 -16.431 1.00 81.12 86 ILE A C 1
ATOM 660 O O . ILE A 1 86 ? 14.659 0.949 -16.309 1.00 81.12 86 ILE A O 1
ATOM 664 N N . PHE A 1 87 ? 13.073 -0.598 -15.913 1.00 82.62 87 PHE A N 1
ATOM 665 C CA . PHE A 1 87 ? 12.381 0.142 -14.872 1.00 82.62 87 PHE A CA 1
ATOM 666 C C . PHE A 1 87 ? 12.931 -0.306 -13.521 1.00 82.62 87 PHE A C 1
ATOM 668 O O . PHE A 1 87 ? 13.017 -1.507 -13.254 1.00 82.62 87 PHE A O 1
ATOM 675 N N . GLU A 1 88 ? 13.302 0.650 -12.680 1.00 85.12 88 GLU A N 1
ATOM 676 C CA . GLU A 1 88 ? 13.755 0.397 -11.319 1.00 85.12 88 GLU A CA 1
ATOM 677 C C . GLU A 1 88 ? 13.041 1.355 -10.373 1.00 85.12 88 GLU A C 1
ATOM 679 O O . GLU A 1 88 ? 13.001 2.563 -10.600 1.00 85.12 88 GLU A O 1
ATOM 684 N N . ASN A 1 89 ? 12.459 0.790 -9.324 1.00 81.00 89 ASN A N 1
ATOM 685 C CA . ASN A 1 89 ? 11.732 1.504 -8.300 1.00 81.00 89 ASN A CA 1
ATOM 686 C C . ASN A 1 89 ? 12.487 1.382 -6.974 1.00 81.00 89 ASN A C 1
ATOM 688 O O . ASN A 1 89 ? 12.853 0.286 -6.540 1.00 81.00 89 ASN A O 1
ATOM 692 N N . SER A 1 90 ? 12.727 2.513 -6.321 1.00 84.44 90 SER A N 1
ATOM 693 C CA . SER A 1 90 ? 13.415 2.578 -5.032 1.00 84.44 90 SER A CA 1
ATOM 694 C C . SER A 1 90 ? 12.491 2.294 -3.843 1.00 84.44 90 SER A C 1
ATOM 696 O O . SER A 1 90 ? 12.988 2.033 -2.740 1.00 84.44 90 SER A O 1
ATOM 698 N N . ILE A 1 91 ? 11.164 2.320 -4.034 1.00 86.62 91 ILE A N 1
ATOM 699 C CA . ILE A 1 91 ? 10.225 2.107 -2.933 1.00 86.62 91 ILE A CA 1
ATOM 700 C C . ILE A 1 91 ? 10.279 0.655 -2.450 1.00 86.62 91 ILE A C 1
ATOM 702 O O . ILE A 1 91 ? 10.471 -0.295 -3.207 1.00 86.62 91 ILE A O 1
ATOM 706 N N . LYS A 1 92 ? 10.114 0.488 -1.141 1.00 88.12 92 LYS A N 1
ATOM 707 C CA . LYS A 1 92 ? 10.085 -0.804 -0.455 1.00 88.12 92 LYS A CA 1
ATOM 708 C C . LYS A 1 92 ? 9.052 -0.713 0.650 1.00 88.12 92 LYS A C 1
ATOM 710 O O . LYS A 1 92 ? 8.807 0.373 1.174 1.00 88.12 92 LYS A O 1
ATOM 715 N N . TRP A 1 93 ? 8.514 -1.853 1.068 1.00 90.31 93 TRP A N 1
ATOM 716 C CA . TRP A 1 93 ? 7.474 -1.875 2.093 1.00 90.31 93 TRP A CA 1
ATOM 717 C C . TRP A 1 93 ? 7.889 -1.180 3.390 1.00 90.31 93 TRP A C 1
ATOM 719 O O . TRP A 1 93 ? 7.096 -0.441 3.955 1.00 90.31 93 TRP A O 1
ATOM 729 N N . HIS A 1 94 ? 9.146 -1.292 3.822 1.00 88.69 94 HIS A N 1
ATOM 730 C CA . HIS A 1 94 ? 9.593 -0.584 5.025 1.00 88.69 94 HIS A CA 1
ATOM 731 C C . HIS A 1 94 ? 9.536 0.951 4.900 1.00 88.69 94 HIS A C 1
ATOM 733 O O . HIS A 1 94 ? 9.284 1.615 5.903 1.00 88.69 94 HIS A O 1
ATOM 739 N N . HIS A 1 95 ? 9.726 1.521 3.702 1.00 89.50 95 HIS A N 1
ATOM 740 C CA . HIS A 1 95 ? 9.556 2.960 3.468 1.00 89.50 95 HIS A CA 1
ATOM 741 C C . HIS A 1 95 ? 8.079 3.350 3.604 1.00 89.50 95 HIS A C 1
ATOM 743 O O . HIS A 1 95 ? 7.741 4.249 4.374 1.00 89.50 95 HIS A O 1
ATOM 749 N N . VAL A 1 96 ? 7.200 2.600 2.934 1.00 91.25 96 VAL A N 1
ATOM 750 C CA . VAL A 1 96 ? 5.745 2.819 2.932 1.00 91.25 96 VAL A CA 1
ATOM 751 C C . VAL A 1 96 ? 5.175 2.713 4.348 1.00 91.25 96 VAL A C 1
ATOM 753 O O . VAL A 1 96 ? 4.532 3.639 4.840 1.00 91.25 96 VAL A O 1
ATOM 756 N N . LEU A 1 97 ? 5.484 1.620 5.050 1.00 90.38 97 LEU A N 1
ATOM 757 C CA . LEU A 1 97 ? 4.977 1.349 6.396 1.00 90.38 97 LEU A CA 1
ATOM 758 C C . LEU A 1 97 ? 5.486 2.366 7.424 1.00 90.38 97 LEU A C 1
ATOM 760 O O . LEU A 1 97 ? 4.738 2.761 8.318 1.00 90.38 97 LEU A O 1
ATOM 764 N N . SER A 1 98 ? 6.728 2.843 7.282 1.00 89.94 98 SER A N 1
ATOM 765 C CA . SER A 1 98 ? 7.257 3.919 8.131 1.00 89.94 98 SER A CA 1
ATOM 766 C C . SER A 1 98 ? 6.485 5.226 7.932 1.00 89.94 98 SER A C 1
ATOM 768 O O . SER A 1 98 ? 6.193 5.922 8.906 1.00 89.94 98 SER A O 1
ATOM 770 N N . GLY A 1 99 ? 6.106 5.546 6.691 1.00 89.44 99 GLY A N 1
ATOM 771 C CA . GLY A 1 99 ? 5.248 6.690 6.384 1.00 89.44 99 GLY A CA 1
ATOM 772 C C . GLY A 1 99 ? 3.850 6.539 6.984 1.00 89.44 99 GLY A C 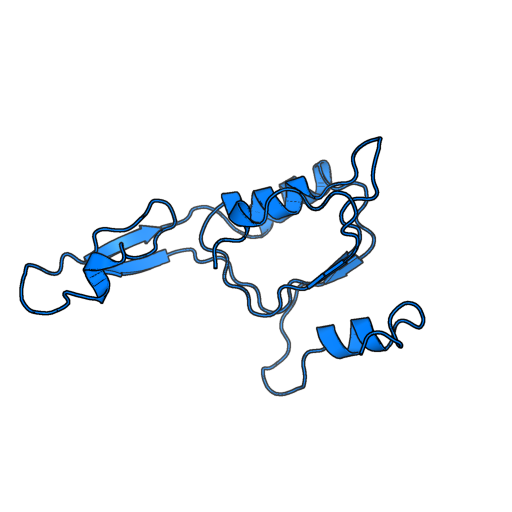1
ATOM 773 O O . GLY A 1 99 ? 3.378 7.429 7.696 1.00 89.44 99 GLY A O 1
ATOM 774 N N . TRP A 1 100 ? 3.214 5.387 6.763 1.00 89.69 100 TRP A N 1
ATOM 775 C CA . TRP A 1 100 ? 1.861 5.096 7.246 1.00 89.69 100 TRP A CA 1
ATOM 776 C C . TRP A 1 100 ? 1.764 5.129 8.766 1.00 89.69 100 TRP A C 1
ATOM 778 O O . TRP A 1 100 ? 0.815 5.694 9.306 1.00 89.69 100 TRP A O 1
ATOM 788 N N . LYS A 1 101 ? 2.783 4.621 9.469 1.00 86.50 101 LYS A N 1
ATOM 789 C CA . LYS A 1 101 ? 2.868 4.692 10.933 1.00 86.50 101 LYS A CA 1
ATOM 790 C C . LYS A 1 101 ? 2.699 6.122 11.460 1.00 86.50 101 LYS A C 1
ATOM 792 O O . LYS A 1 101 ? 2.087 6.325 12.506 1.00 86.50 101 LYS A O 1
ATOM 797 N N . ASN A 1 102 ? 3.225 7.114 10.745 1.00 84.81 102 ASN A N 1
ATOM 798 C CA . ASN A 1 102 ? 3.171 8.513 11.167 1.00 84.81 102 ASN A CA 1
ATOM 799 C C . ASN A 1 102 ? 1.885 9.224 10.715 1.00 84.81 102 ASN A C 1
ATOM 801 O O . ASN A 1 102 ? 1.389 10.111 11.419 1.00 84.81 102 ASN A O 1
ATOM 805 N N . SER A 1 103 ? 1.348 8.858 9.546 1.00 83.44 103 SER A N 1
ATOM 806 C CA . SER A 1 103 ? 0.259 9.582 8.880 1.00 83.44 103 SER A CA 1
ATOM 807 C C . SER A 1 103 ? -1.130 8.964 9.077 1.00 83.44 103 SER A C 1
ATOM 809 O O . SER A 1 103 ? -2.118 9.701 9.104 1.00 83.44 103 SER A O 1
ATOM 811 N N . MET A 1 104 ? -1.230 7.647 9.268 1.00 87.12 104 MET A N 1
ATOM 812 C CA . MET A 1 104 ? -2.486 6.893 9.310 1.00 87.12 104 MET A CA 1
ATOM 813 C C . MET A 1 104 ? -2.859 6.485 10.740 1.00 87.12 104 MET A C 1
ATOM 815 O O . MET A 1 104 ? -3.008 5.314 11.074 1.00 87.12 104 MET A O 1
ATOM 819 N N . ARG A 1 105 ? -3.060 7.482 11.609 1.00 84.12 105 ARG A N 1
ATOM 820 C CA . ARG A 1 105 ? -3.374 7.276 13.040 1.00 84.12 105 ARG A CA 1
ATOM 821 C C . ARG A 1 105 ? -4.719 6.583 13.317 1.00 84.12 105 ARG A C 1
ATOM 823 O O . ARG A 1 105 ? -5.015 6.287 14.467 1.00 84.12 105 ARG A O 1
ATOM 830 N N . GLY A 1 106 ? -5.549 6.395 12.291 1.00 83.69 106 GLY A N 1
ATOM 831 C CA . GLY A 1 106 ? -6.852 5.731 12.382 1.00 83.69 106 GLY A CA 1
ATOM 832 C C . GLY A 1 106 ? -6.822 4.230 12.086 1.00 83.69 106 GLY A C 1
ATOM 833 O O . GLY A 1 106 ? -7.870 3.602 12.196 1.00 83.69 106 GLY A O 1
ATOM 834 N N . LEU A 1 107 ? -5.663 3.669 11.716 1.00 86.75 107 LEU A N 1
ATOM 835 C CA . LEU A 1 107 ? -5.531 2.242 11.432 1.00 86.75 107 LEU A CA 1
ATOM 836 C C . LEU A 1 107 ? -5.794 1.413 12.690 1.00 86.75 107 LEU A C 1
ATOM 838 O O . LEU A 1 107 ? -5.173 1.625 13.730 1.00 86.75 107 LEU A O 1
ATOM 842 N N . LYS A 1 108 ? -6.709 0.454 12.568 1.00 88.44 108 LYS A N 1
ATOM 843 C CA . LYS A 1 108 ? -7.082 -0.502 13.614 1.00 88.44 108 LYS A CA 1
ATOM 844 C C . LYS A 1 108 ? -6.516 -1.885 13.330 1.00 88.44 108 LYS A C 1
ATOM 846 O O . LYS A 1 108 ? -6.019 -2.540 14.241 1.00 88.44 108 LYS A O 1
ATOM 851 N N . LYS A 1 109 ? -6.582 -2.318 12.071 1.00 86.44 109 LYS A N 1
ATOM 852 C CA . LYS A 1 109 ? -6.137 -3.639 11.630 1.00 86.44 109 LYS A CA 1
ATOM 853 C C . LYS A 1 109 ? -5.286 -3.486 10.384 1.00 86.44 109 LYS A C 1
ATOM 855 O O . LYS A 1 109 ? -5.640 -2.746 9.481 1.00 86.44 109 LYS A O 1
ATOM 860 N N . PHE A 1 110 ? -4.156 -4.169 10.345 1.00 85.88 110 PHE A N 1
ATOM 861 C CA . PHE A 1 110 ? -3.282 -4.200 9.182 1.00 85.88 110 PHE A CA 1
ATOM 862 C C . PHE A 1 110 ? -2.903 -5.654 8.944 1.00 85.88 110 PHE A C 1
ATOM 864 O O . PHE A 1 110 ? -2.320 -6.284 9.828 1.00 85.88 110 PHE A O 1
ATOM 871 N N . VAL A 1 111 ? -3.280 -6.190 7.784 1.00 83.81 111 VAL A N 1
ATOM 872 C CA . VAL A 1 111 ? -2.965 -7.569 7.402 1.00 83.81 111 VAL A CA 1
ATOM 873 C C . VAL A 1 111 ? -2.048 -7.545 6.194 1.00 83.81 111 VAL A C 1
ATOM 875 O O . VAL A 1 111 ? -2.353 -6.925 5.176 1.00 83.81 111 VAL A O 1
ATOM 878 N N . MET A 1 112 ? -0.897 -8.188 6.348 1.00 78.38 112 MET A N 1
ATOM 879 C CA . MET A 1 112 ? 0.118 -8.321 5.321 1.00 78.38 112 MET A CA 1
ATOM 880 C C . MET A 1 112 ? 0.984 -9.533 5.651 1.00 78.38 112 MET A C 1
ATOM 882 O O . MET A 1 112 ? 1.582 -9.598 6.726 1.00 78.38 112 MET A O 1
ATOM 886 N N . GLY A 1 113 ? 1.062 -10.492 4.740 1.00 68.31 113 GLY A N 1
ATOM 887 C CA . GLY A 1 113 ? 1.862 -11.697 4.927 1.00 68.31 113 GLY A CA 1
ATOM 888 C C . GLY A 1 113 ? 1.400 -12.816 4.007 1.00 68.31 113 GLY A C 1
ATOM 889 O O . GLY A 1 113 ? 0.245 -12.848 3.599 1.00 68.31 113 GLY A O 1
ATOM 890 N N . GLY A 1 114 ? 2.324 -13.711 3.664 1.00 58.97 114 GLY A N 1
ATOM 891 C CA . GLY A 1 114 ? 2.057 -14.809 2.744 1.00 58.97 114 GLY A CA 1
ATOM 892 C C . GLY A 1 114 ? 1.422 -16.003 3.442 1.00 58.97 114 GLY A C 1
ATOM 893 O O . GLY A 1 114 ? 1.821 -16.378 4.550 1.00 58.97 114 GLY A O 1
ATOM 894 N N . LYS A 1 115 ? 0.485 -16.652 2.753 1.00 47.09 115 LYS A N 1
ATOM 895 C CA . LYS A 1 115 ? 0.267 -18.080 2.950 1.00 47.09 115 LYS A CA 1
ATOM 896 C C . LYS A 1 115 ? 0.805 -18.830 1.751 1.00 47.09 115 LYS A C 1
ATOM 898 O O . LYS A 1 115 ? 0.616 -18.434 0.609 1.00 47.09 115 LYS A O 1
ATOM 903 N N . ASP A 1 116 ? 1.471 -19.929 2.076 1.00 48.84 116 ASP A N 1
ATOM 904 C CA . ASP A 1 116 ? 1.648 -21.086 1.213 1.00 48.84 116 ASP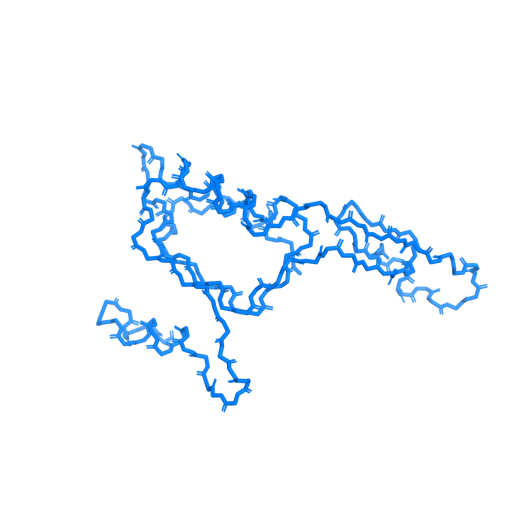 A CA 1
ATOM 905 C C . ASP A 1 116 ? 0.446 -21.204 0.256 1.00 48.84 116 ASP A C 1
ATOM 907 O O . ASP A 1 116 ? -0.699 -21.238 0.715 1.00 48.84 116 ASP A O 1
ATOM 911 N N . TRP A 1 117 ? 0.713 -21.160 -1.052 1.00 48.53 117 TRP A N 1
ATOM 912 C CA . TRP A 1 117 ? -0.197 -20.806 -2.159 1.00 48.53 117 TRP A CA 1
ATOM 913 C C . TRP A 1 117 ? -1.373 -21.787 -2.398 1.00 48.53 117 TRP A C 1
ATOM 915 O O . TRP A 1 117 ? -1.880 -21.900 -3.512 1.00 48.53 117 TRP A O 1
ATOM 925 N N . SER A 1 118 ? -1.794 -22.546 -1.385 1.00 44.62 118 SER A N 1
ATOM 926 C CA . SER A 1 118 ? -2.680 -23.710 -1.499 1.00 44.62 118 SER A CA 1
ATOM 927 C C . SER A 1 118 ? -4.051 -23.580 -0.822 1.00 44.62 118 SER A C 1
ATOM 929 O O . SER A 1 118 ? -4.814 -24.543 -0.860 1.00 44.62 118 SER A O 1
ATOM 931 N N . TYR A 1 119 ? -4.430 -22.432 -0.248 1.00 39.66 119 TYR A N 1
ATOM 932 C CA . TYR A 1 119 ? -5.746 -22.285 0.393 1.00 39.66 119 TYR A CA 1
ATOM 933 C C . TYR A 1 119 ? -6.435 -20.957 0.077 1.00 39.66 119 TYR A C 1
ATOM 935 O O . TYR A 1 119 ? -5.785 -19.919 -0.003 1.00 39.66 119 TYR A O 1
ATOM 943 N N . GLU A 1 120 ? -7.766 -21.025 -0.068 1.00 45.59 120 GLU A N 1
ATOM 944 C CA . GLU A 1 120 ? -8.696 -19.897 -0.220 1.00 45.59 120 GLU A CA 1
ATOM 945 C C . GLU A 1 120 ? -8.261 -18.664 0.575 1.00 45.59 120 GLU A C 1
ATOM 947 O O . GLU A 1 120 ? -7.964 -18.763 1.772 1.00 45.59 120 GLU A O 1
ATOM 952 N N . PHE A 1 121 ? -8.275 -17.508 -0.095 1.00 49.97 121 PHE A N 1
ATOM 953 C CA . PHE A 1 121 ? -7.885 -16.217 0.458 1.00 49.97 121 PHE A CA 1
ATOM 954 C C . PHE A 1 121 ? -8.465 -16.015 1.862 1.00 49.97 121 PHE A C 1
ATOM 956 O O . PHE A 1 121 ? -9.678 -15.900 2.061 1.00 49.97 121 PHE A O 1
ATOM 963 N N . LEU A 1 122 ? -7.568 -15.941 2.850 1.00 53.44 122 LEU A N 1
ATOM 964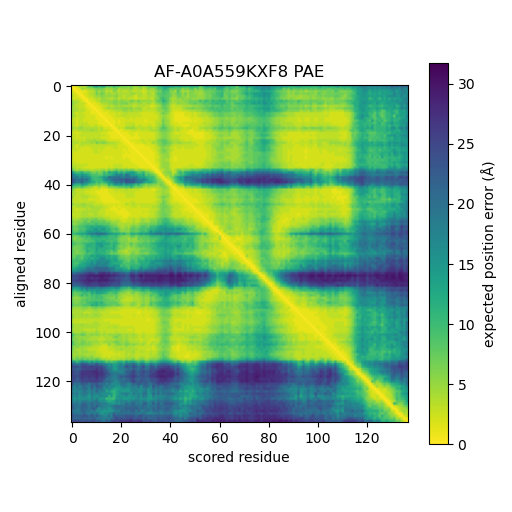 C CA . LEU A 1 122 ? -7.929 -15.604 4.223 1.00 53.44 122 LEU A CA 1
ATOM 965 C C . LEU A 1 122 ? -8.654 -14.266 4.312 1.00 53.44 122 LEU A C 1
ATOM 967 O O . LEU A 1 122 ? -9.419 -14.073 5.245 1.00 53.44 122 LEU A O 1
ATOM 971 N N . THR A 1 123 ? -8.423 -13.363 3.364 1.00 52.16 123 THR A N 1
ATOM 972 C CA . THR A 1 123 ? -9.027 -12.036 3.314 1.00 52.16 123 THR A CA 1
ATOM 973 C C . THR A 1 123 ? -10.545 -12.116 3.181 1.00 52.16 123 THR A C 1
ATOM 975 O O . THR A 1 123 ? -11.258 -11.492 3.959 1.00 52.16 123 THR A O 1
ATOM 978 N N . THR A 1 124 ? -11.051 -12.957 2.275 1.00 55.56 124 THR A N 1
ATOM 979 C CA . THR A 1 124 ? -12.492 -13.168 2.090 1.00 55.56 124 THR A CA 1
ATOM 980 C C . THR A 1 124 ? -13.102 -13.830 3.322 1.00 55.56 124 THR A C 1
ATOM 982 O O . THR A 1 124 ? -14.120 -13.367 3.822 1.00 55.56 124 THR A O 1
ATOM 985 N N . LYS A 1 125 ? -12.438 -14.844 3.897 1.00 56.44 125 LYS A N 1
ATOM 986 C CA . LYS A 1 125 ? -12.899 -15.466 5.152 1.00 56.44 125 LYS A CA 1
ATOM 987 C C . LYS A 1 125 ? -12.867 -14.498 6.336 1.00 56.44 125 LYS A C 1
ATOM 989 O O . LYS A 1 125 ? -13.793 -14.506 7.130 1.00 56.44 125 LYS A O 1
ATOM 994 N N . ALA A 1 126 ? -11.842 -13.659 6.459 1.00 56.44 126 ALA A N 1
ATOM 995 C CA . ALA A 1 126 ? -11.694 -12.716 7.565 1.00 56.44 126 ALA A CA 1
ATOM 996 C C . ALA A 1 126 ? -12.691 -11.554 7.493 1.00 56.44 126 ALA A C 1
ATOM 998 O O . ALA A 1 126 ? -13.102 -11.070 8.543 1.00 56.44 126 ALA A O 1
ATOM 999 N N . ILE A 1 127 ? -13.063 -11.123 6.284 1.00 60.91 127 ILE A N 1
ATOM 1000 C CA . ILE A 1 127 ? -14.112 -10.121 6.066 1.00 60.91 127 ILE A CA 1
ATOM 1001 C C . ILE A 1 127 ? -15.489 -10.742 6.336 1.00 60.91 127 ILE A C 1
ATOM 1003 O O . ILE A 1 127 ? -16.258 -10.181 7.105 1.00 60.91 127 ILE A O 1
ATOM 1007 N N . LEU A 1 128 ? -15.773 -11.933 5.797 1.00 59.22 128 LEU A N 1
ATOM 1008 C CA . LEU A 1 128 ? -17.078 -12.596 5.952 1.00 59.22 128 LEU A CA 1
ATOM 1009 C C . LEU A 1 128 ? -17.336 -13.162 7.361 1.00 59.22 128 LEU A C 1
ATOM 1011 O O . LEU A 1 128 ? -18.483 -13.366 7.735 1.00 59.22 128 LEU A O 1
ATOM 1015 N N . GLN A 1 129 ? -16.292 -13.437 8.150 1.00 59.97 129 GLN A N 1
ATOM 1016 C CA . GLN A 1 129 ? -16.421 -13.894 9.544 1.00 59.97 129 GLN A CA 1
ATOM 1017 C C . GLN A 1 129 ? -16.554 -12.749 10.558 1.00 59.97 129 GLN A C 1
ATOM 1019 O O . GLN A 1 129 ? -16.752 -13.013 11.743 1.00 59.97 129 GLN A O 1
ATOM 1024 N N . GLN A 1 130 ? -16.407 -11.488 10.142 1.00 59.25 130 GLN A N 1
ATOM 1025 C CA . GLN A 1 130 ? -16.784 -10.359 10.987 1.00 59.25 130 GLN A CA 1
ATOM 1026 C C . GLN A 1 130 ? -18.305 -10.196 10.884 1.00 59.25 130 GLN A C 1
ATOM 1028 O O . GLN A 1 130 ? -18.804 -9.862 9.814 1.00 59.25 130 GLN A O 1
ATOM 1033 N N . ASP A 1 131 ? -19.028 -10.397 11.993 1.00 56.19 131 ASP A N 1
ATOM 1034 C CA . ASP A 1 131 ? -20.502 -10.289 12.066 1.00 56.19 131 ASP A CA 1
ATOM 1035 C C . ASP A 1 131 ? -21.054 -8.976 11.466 1.00 56.19 131 ASP A C 1
ATOM 1037 O O . ASP A 1 131 ? -22.196 -8.921 11.027 1.00 56.19 131 ASP A O 1
ATOM 1041 N N . GLU A 1 132 ? -20.241 -7.914 11.414 1.00 62.72 132 GLU A N 1
ATOM 1042 C CA . GLU A 1 132 ? -20.597 -6.607 10.843 1.00 62.72 132 GLU A CA 1
ATOM 1043 C C . GLU A 1 132 ? -20.659 -6.593 9.297 1.00 62.72 132 GLU A C 1
ATOM 1045 O O . GLU A 1 132 ? -21.252 -5.685 8.719 1.00 62.72 132 GLU A O 1
ATOM 1050 N N . TYR A 1 133 ? -20.074 -7.589 8.619 1.00 53.19 133 TYR A N 1
ATOM 1051 C CA . TYR A 1 133 ? -19.980 -7.672 7.152 1.00 53.19 133 TYR A CA 1
ATOM 1052 C C . TYR A 1 133 ? -20.457 -9.018 6.576 1.00 53.19 133 TYR A C 1
ATOM 1054 O O . TYR A 1 133 ? -20.300 -9.256 5.379 1.00 53.19 133 TYR A O 1
ATOM 1062 N N . ALA A 1 134 ? -21.043 -9.889 7.404 1.00 55.81 134 ALA A N 1
ATOM 1063 C CA . ALA A 1 134 ? -21.511 -11.217 7.001 1.00 55.81 134 ALA A CA 1
ATOM 1064 C C . ALA A 1 134 ? -22.664 -11.187 5.971 1.00 55.81 134 ALA A C 1
ATOM 1066 O O . ALA A 1 134 ? -22.856 -12.166 5.256 1.00 55.81 134 ALA A O 1
ATOM 1067 N N . ASP A 1 135 ? -23.378 -10.061 5.862 1.00 58.69 135 ASP A N 1
ATOM 1068 C CA . ASP A 1 135 ? -24.561 -9.885 5.003 1.00 58.69 135 ASP A CA 1
ATOM 1069 C C . ASP A 1 135 ? -24.266 -9.200 3.648 1.00 58.69 135 ASP A C 1
ATOM 1071 O O . ASP A 1 135 ? -25.187 -8.753 2.962 1.00 58.69 135 ASP A O 1
ATOM 1075 N N . ILE A 1 136 ? -22.994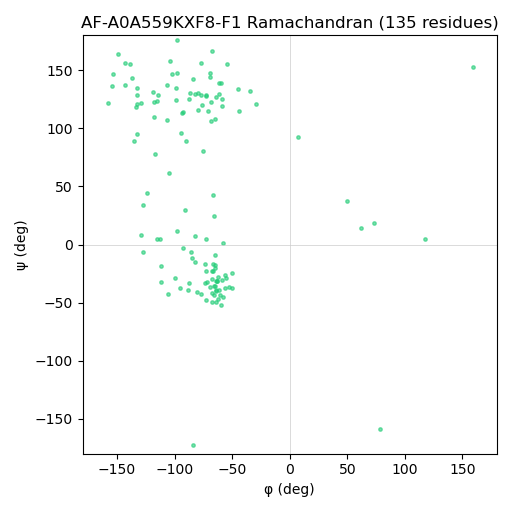 -9.042 3.259 1.00 56.41 136 ILE A N 1
ATOM 1076 C CA . ILE A 1 136 ? -22.629 -8.423 1.973 1.00 56.41 136 ILE A CA 1
ATOM 1077 C C . ILE A 1 136 ? -22.537 -9.513 0.893 1.00 56.41 136 ILE A C 1
ATOM 1079 O O . ILE A 1 136 ? -21.463 -10.079 0.679 1.00 56.41 136 ILE A O 1
ATOM 1083 N N . ASP A 1 137 ? -23.675 -9.785 0.245 1.00 45.25 137 ASP A N 1
ATOM 1084 C CA . ASP A 1 137 ? -23.798 -10.535 -1.024 1.00 45.25 137 ASP A CA 1
ATOM 1085 C C . ASP A 1 137 ? -23.415 -9.678 -2.250 1.00 45.25 137 ASP A C 1
ATOM 1087 O O . ASP A 1 137 ? -23.832 -8.493 -2.321 1.00 45.25 137 ASP A O 1
#

Organism: Fusarium oxysporum f. sp. cubense (NCBI:txid61366)

Mean predicted aligned error: 10.64 Å

Radius of gyration: 17.87 Å; Cα contacts (8 Å, |Δi|>4): 192; chains: 1; bounding box: 40×40×50 Å

Secondary structure (DSSP, 8-state):
--GGGG---TT--EEE-TT--B-SHHHHHHHHHTSPBTTB----EEE-TT--B--EEEEESSBPTTSPBPHHHHHT-SSS--PEEEEE----HHHHHHHHHHH-TT----B-----TTS--HHHHHHHTSTTTTT--

Sequence (137 aa):
MDLSQIGALPYLKVLALGSYIFTNERETDWIASLKRSNRSGGLEEPYLDDCPILHKAGQYGPLTTGGYPVPGTVIYGVGQNKNTYIFENSIKWHHVLSGWKNSMRGLKKFVMGGKDWSYEFLTTKAILQQDEYADID